Protein AF-A0A4Q4D207-F1 (afdb_monomer_lite)

Sequence (93 aa):
ELDDELSWWDLLGMSILAGIGFTVSLLIAELAFGAGSPEAEHAKLGVLVGTLLATVLAAVVLRTREHVYRAISEQETRDDDADGVPDVYQRDE

Foldseek 3Di:
DPPPVDDPLVVVLVVLVVPLCLPVQLVVLCVVQPPPDPSSVVSNVVSVVVSVVSVVVSVVSVVVVVVVVVVVVCQCPDDPPPPPHRPVVVPPD

Secondary structure (DSSP, 8-state):
---TTS-HHHHHHHHHHHT-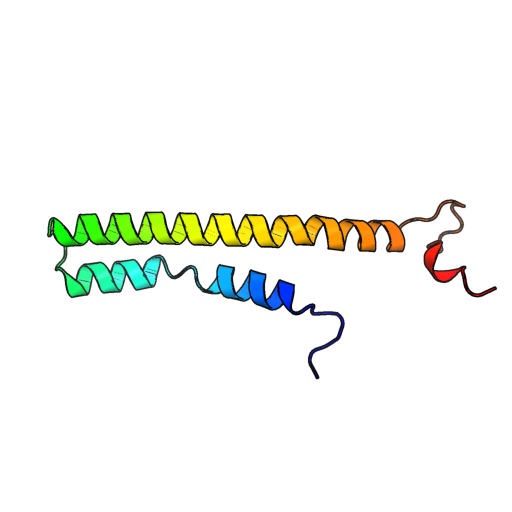-HHHHHHHHHHHH-TT-HHHHHHHHHHHHHHHHHHHHHHHHHHHHHHHHHHHHHHHH--SS-SSS-GGGSTT-

Radius of gyration: 22.12 Å; chains: 1; bounding box: 43×24×66 Å

Structure (mmCIF, N/CA/C/O backbone):
data_AF-A0A4Q4D207-F1
#
_entry.id   AF-A0A4Q4D207-F1
#
loop_
_atom_site.group_PDB
_atom_site.id
_atom_site.type_symbol
_atom_site.label_atom_id
_atom_site.label_alt_id
_atom_site.label_comp_id
_atom_site.label_asym_id
_atom_site.label_entity_id
_atom_site.label_seq_id
_atom_site.pdbx_PDB_ins_code
_atom_site.Cartn_x
_atom_site.Cartn_y
_atom_site.Cartn_z
_atom_site.occupancy
_atom_site.B_iso_or_equiv
_atom_site.auth_seq_id
_atom_site.auth_comp_id
_atom_site.auth_asym_id
_atom_site.auth_atom_id
_atom_site.pdbx_PDB_model_num
ATOM 1 N N . GLU A 1 1 ? 5.427 -13.134 21.962 1.00 43.88 1 GLU A N 1
ATOM 2 C CA . GLU A 1 1 ? 3.989 -12.922 22.187 1.00 43.88 1 GLU A CA 1
ATOM 3 C C . GLU A 1 1 ? 3.705 -11.560 21.581 1.00 43.88 1 GLU A C 1
ATOM 5 O O . GLU A 1 1 ? 4.371 -10.616 21.984 1.00 43.88 1 GLU A O 1
ATOM 10 N N . LEU A 1 2 ? 2.977 -11.492 20.459 1.00 49.88 2 LEU A N 1
ATOM 11 C CA . LEU A 1 2 ? 2.577 -10.190 19.913 1.00 49.88 2 LEU A CA 1
ATOM 12 C C . LEU A 1 2 ? 1.464 -9.678 20.828 1.00 49.88 2 LEU A C 1
ATOM 14 O O . LEU A 1 2 ? 0.557 -10.457 21.102 1.00 49.88 2 LEU A O 1
ATOM 18 N N . ASP A 1 3 ? 1.578 -8.437 21.304 1.00 46.31 3 ASP A N 1
ATOM 19 C CA . ASP A 1 3 ? 0.549 -7.755 22.098 1.00 46.31 3 ASP A CA 1
ATOM 20 C C . ASP A 1 3 ? -0.854 -8.025 21.533 1.00 46.31 3 ASP A C 1
ATOM 22 O O . ASP A 1 3 ? -1.081 -7.822 20.338 1.00 46.31 3 ASP A O 1
ATOM 26 N N . ASP A 1 4 ? -1.792 -8.450 22.387 1.00 54.97 4 ASP A N 1
ATOM 27 C CA . ASP A 1 4 ? -3.195 -8.726 22.022 1.00 54.97 4 ASP A CA 1
ATOM 28 C C . ASP A 1 4 ? -3.920 -7.491 21.448 1.00 54.97 4 ASP A C 1
ATOM 30 O O . ASP A 1 4 ? -4.960 -7.608 20.8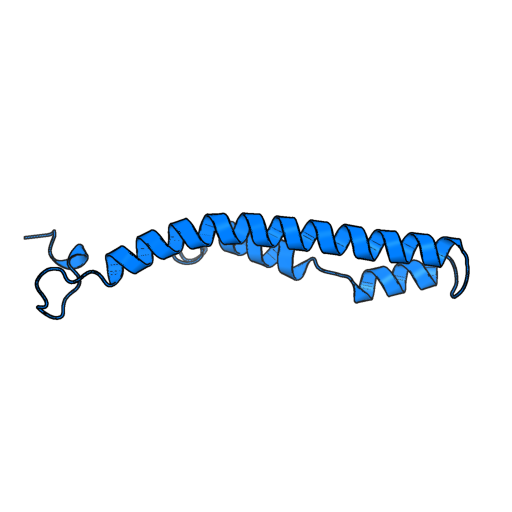00 1.00 54.97 4 ASP A O 1
ATOM 34 N N . GLU A 1 5 ? -3.338 -6.304 21.627 1.00 57.16 5 GLU A N 1
ATOM 35 C CA . GLU A 1 5 ? -3.818 -5.036 21.078 1.00 57.16 5 GLU A CA 1
ATOM 36 C C . GLU A 1 5 ? -3.495 -4.872 19.578 1.00 57.16 5 GLU A C 1
ATOM 38 O O . GLU A 1 5 ? -4.198 -4.168 18.854 1.00 57.16 5 GLU A O 1
ATOM 43 N N . LEU A 1 6 ? -2.466 -5.565 19.067 1.00 54.47 6 LEU A N 1
ATOM 44 C CA . LEU A 1 6 ? -2.104 -5.579 17.648 1.00 54.47 6 LEU A CA 1
ATOM 45 C C . LEU A 1 6 ? -2.736 -6.781 16.961 1.00 54.47 6 LEU A C 1
ATOM 47 O O . LEU A 1 6 ? -2.142 -7.854 16.819 1.00 54.47 6 LEU A O 1
ATOM 51 N N . SER A 1 7 ? -3.958 -6.599 16.475 1.00 69.44 7 SER A N 1
ATOM 52 C CA . SER A 1 7 ? -4.628 -7.696 15.797 1.00 69.44 7 SER A CA 1
ATOM 53 C C . SER A 1 7 ? -3.894 -8.078 14.496 1.00 69.44 7 SER A C 1
ATOM 55 O O . SER A 1 7 ? -3.453 -7.232 13.715 1.00 69.44 7 SER A O 1
ATOM 57 N N . TRP A 1 8 ? -3.785 -9.383 14.230 1.00 69.88 8 TRP A N 1
ATOM 58 C CA . TRP A 1 8 ? -3.096 -9.972 13.064 1.00 69.88 8 TRP A CA 1
ATOM 59 C C . TRP A 1 8 ? -3.453 -9.346 11.715 1.00 69.88 8 TRP A C 1
ATOM 61 O O . TRP A 1 8 ? -2.670 -9.327 10.763 1.00 69.88 8 TRP A O 1
ATOM 71 N N . TRP A 1 9 ? -4.667 -8.837 11.629 1.00 68.69 9 TRP A N 1
ATOM 72 C CA . TRP A 1 9 ? -5.182 -8.205 10.441 1.00 68.69 9 TRP A CA 1
ATOM 73 C C . TRP A 1 9 ? -4.660 -6.780 10.215 1.00 68.69 9 TRP A C 1
ATOM 75 O O . TRP A 1 9 ? -4.585 -6.358 9.064 1.00 68.69 9 TRP A O 1
ATOM 85 N N . ASP A 1 10 ? -4.280 -6.049 11.264 1.00 69.00 10 ASP A N 1
ATOM 86 C CA . ASP A 1 10 ? -3.614 -4.746 11.123 1.00 69.00 10 ASP A CA 1
ATOM 87 C C . ASP A 1 10 ? -2.198 -4.940 10.588 1.00 69.00 10 ASP A C 1
ATOM 89 O O . ASP A 1 10 ? -1.750 -4.192 9.721 1.00 69.00 10 ASP A O 1
ATOM 93 N N . LEU A 1 11 ? -1.540 -6.029 10.994 1.00 74.38 11 LEU A N 1
ATOM 94 C CA . LEU A 1 11 ? -0.269 -6.464 10.419 1.00 74.38 11 LEU A CA 1
ATOM 95 C C . LEU A 1 11 ? -0.408 -6.817 8.927 1.00 74.38 11 LEU A C 1
ATOM 97 O O . LEU A 1 11 ? 0.439 -6.446 8.110 1.00 74.38 11 LEU A O 1
ATOM 101 N N . LEU A 1 12 ? -1.495 -7.496 8.543 1.00 73.12 12 LEU A N 1
ATOM 102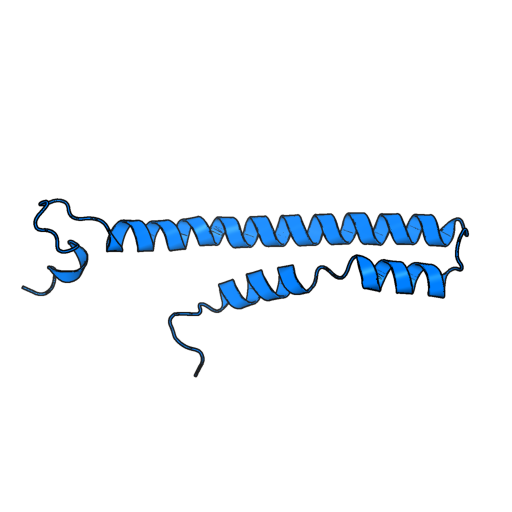 C CA . LEU A 1 12 ? -1.821 -7.760 7.137 1.00 73.12 12 LEU A CA 1
ATOM 103 C C . LEU A 1 12 ? -2.109 -6.468 6.361 1.00 73.12 12 LEU A C 1
ATOM 105 O O . LEU A 1 12 ? -1.567 -6.275 5.278 1.00 73.12 12 LEU A O 1
ATOM 109 N N . GLY A 1 13 ? -2.903 -5.552 6.916 1.00 71.88 13 GLY A N 1
ATOM 110 C CA . GLY A 1 13 ? -3.179 -4.256 6.294 1.00 71.88 13 GLY A CA 1
ATOM 111 C C . GLY A 1 13 ? -1.906 -3.432 6.082 1.00 71.88 13 GLY A C 1
ATOM 112 O O . GLY A 1 13 ? -1.652 -2.954 4.975 1.00 71.88 13 GLY A O 1
ATOM 113 N N . MET A 1 14 ? -1.064 -3.327 7.114 1.00 72.62 14 MET A N 1
ATOM 114 C CA . MET A 1 14 ? 0.203 -2.597 7.051 1.00 72.62 14 MET A CA 1
ATOM 115 C C . MET A 1 14 ? 1.224 -3.256 6.122 1.00 72.62 14 MET A C 1
ATOM 117 O O . MET A 1 14 ? 1.921 -2.543 5.407 1.00 72.62 14 MET A O 1
ATOM 121 N N . SER A 1 15 ? 1.309 -4.587 6.074 1.00 72.75 15 SER A N 1
ATOM 122 C CA . SER A 1 15 ? 2.230 -5.283 5.161 1.00 72.75 15 SER A CA 1
ATOM 123 C C . SER A 1 15 ? 1.844 -5.110 3.690 1.00 72.75 15 SER A C 1
ATOM 125 O O . SER A 1 15 ? 2.724 -4.891 2.857 1.00 72.75 15 SER A O 1
ATOM 127 N N . ILE A 1 16 ? 0.545 -5.113 3.363 1.00 71.31 16 ILE A N 1
ATOM 128 C CA . ILE A 1 16 ? 0.069 -4.808 2.005 1.00 71.31 16 ILE A CA 1
ATOM 129 C C . ILE A 1 16 ? 0.381 -3.345 1.648 1.00 71.31 16 ILE A C 1
ATOM 131 O O . ILE A 1 16 ? 0.843 -3.071 0.541 1.00 71.31 16 ILE A O 1
ATOM 135 N N . LEU A 1 17 ? 0.185 -2.410 2.585 1.00 73.00 17 LEU A N 1
ATOM 136 C CA . LEU A 1 17 ? 0.491 -0.990 2.379 1.00 73.00 17 LEU A CA 1
ATOM 137 C C . LEU A 1 17 ? 2.000 -0.742 2.198 1.00 73.00 17 LEU A C 1
ATOM 139 O O . LEU A 1 17 ? 2.409 -0.028 1.286 1.00 73.00 17 LEU A O 1
ATOM 143 N N . ALA A 1 18 ? 2.835 -1.364 3.030 1.00 73.06 18 ALA A N 1
ATOM 144 C CA . ALA A 1 18 ? 4.293 -1.280 2.944 1.00 73.06 18 ALA A CA 1
ATOM 145 C C . ALA A 1 18 ? 4.843 -1.916 1.655 1.00 73.06 18 ALA A C 1
ATOM 147 O O . ALA A 1 18 ? 5.890 -1.503 1.159 1.00 73.06 18 ALA A O 1
ATOM 148 N N . GLY A 1 19 ? 4.124 -2.886 1.082 1.00 68.81 19 GLY A N 1
ATOM 149 C CA . GLY A 1 19 ? 4.444 -3.528 -0.193 1.00 68.81 19 GLY A CA 1
ATOM 150 C C . GLY A 1 19 ? 4.198 -2.666 -1.437 1.00 68.81 19 GLY A C 1
ATOM 151 O O . GLY A 1 19 ? 4.457 -3.134 -2.547 1.00 68.81 19 GLY A O 1
ATOM 152 N N . ILE A 1 20 ? 3.725 -1.420 -1.299 1.00 76.75 20 ILE A N 1
ATOM 153 C CA . ILE A 1 20 ? 3.535 -0.480 -2.415 1.00 76.75 20 ILE A CA 1
ATOM 154 C C . ILE A 1 20 ? 4.906 0.009 -2.928 1.00 76.75 20 ILE A C 1
ATOM 156 O O . ILE A 1 20 ? 5.369 1.116 -2.668 1.00 76.75 20 ILE A O 1
ATOM 160 N N . GLY A 1 21 ? 5.585 -0.850 -3.687 1.00 74.12 21 GLY A N 1
ATOM 161 C CA . GLY A 1 21 ? 6.926 -0.639 -4.231 1.00 74.12 21 GLY A CA 1
ATOM 162 C C . GLY A 1 21 ? 6.943 0.078 -5.580 1.00 74.12 21 GLY A C 1
ATOM 163 O O . GLY A 1 21 ? 7.697 -0.334 -6.461 1.00 74.12 21 GLY A O 1
ATOM 164 N N . PHE A 1 22 ? 6.113 1.111 -5.771 1.00 79.38 22 PHE A N 1
ATOM 165 C CA . PHE A 1 22 ? 5.980 1.830 -7.047 1.00 79.38 22 PHE A CA 1
ATOM 166 C C . PHE A 1 22 ? 7.341 2.283 -7.597 1.00 79.38 22 PHE A C 1
ATOM 168 O O . PHE A 1 22 ? 7.716 1.943 -8.715 1.00 79.38 22 PHE A O 1
ATOM 175 N N . THR A 1 23 ? 8.116 2.997 -6.782 1.00 84.38 23 THR A N 1
ATOM 176 C CA . THR A 1 23 ? 9.392 3.604 -7.185 1.00 84.38 23 THR A CA 1
ATOM 177 C C . THR A 1 23 ? 10.474 2.572 -7.502 1.00 84.38 23 THR A C 1
ATOM 179 O O . THR A 1 23 ? 11.154 2.698 -8.518 1.00 84.38 23 THR A O 1
ATOM 1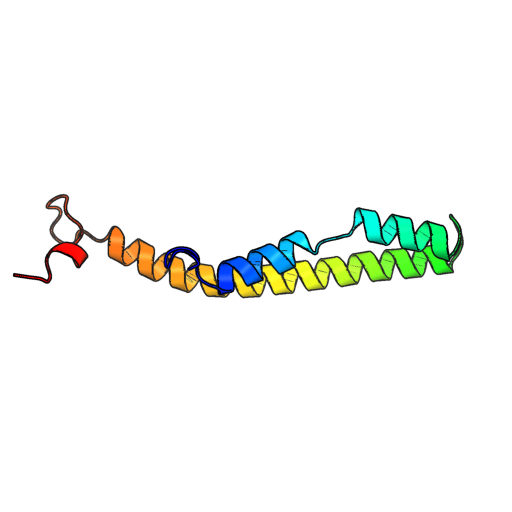82 N N . VAL A 1 24 ? 10.613 1.525 -6.684 1.00 89.19 24 VAL A N 1
ATOM 183 C CA . VAL A 1 24 ? 11.599 0.454 -6.917 1.00 89.19 24 VAL A CA 1
ATOM 184 C C . VAL A 1 24 ? 11.212 -0.398 -8.127 1.00 89.19 24 VAL A C 1
ATOM 186 O O . VAL A 1 24 ? 12.069 -0.747 -8.933 1.00 89.19 24 VAL A O 1
ATOM 189 N N . SER A 1 25 ? 9.923 -0.684 -8.309 1.00 85.12 25 SER A N 1
ATOM 190 C CA . SER A 1 25 ? 9.443 -1.468 -9.453 1.00 85.12 25 SER A CA 1
ATOM 191 C C . SER A 1 25 ? 9.622 -0.721 -10.776 1.00 85.12 25 SER A C 1
ATOM 193 O O . SER A 1 25 ? 9.995 -1.337 -11.771 1.00 85.12 25 SER A O 1
ATOM 195 N N . LEU A 1 26 ? 9.423 0.605 -10.791 1.00 85.06 26 LEU A N 1
ATOM 196 C CA . LEU A 1 26 ? 9.723 1.432 -11.964 1.00 85.06 26 LEU A CA 1
ATOM 197 C C . LEU A 1 26 ? 11.212 1.446 -12.303 1.00 85.06 26 LEU A C 1
ATOM 199 O O . LEU A 1 26 ? 11.563 1.314 -13.472 1.00 85.06 26 LEU A O 1
ATOM 203 N N . LEU A 1 27 ? 12.078 1.541 -11.292 1.00 87.38 27 LEU A N 1
ATOM 204 C CA . LEU A 1 27 ? 13.523 1.468 -11.494 1.00 87.38 27 LEU A CA 1
ATOM 205 C C . LEU A 1 27 ? 13.932 0.120 -12.111 1.00 87.38 27 LEU A C 1
ATOM 207 O O . LEU A 1 27 ? 14.711 0.084 -13.059 1.00 87.38 27 LEU A O 1
ATOM 211 N N . ILE A 1 28 ? 13.379 -0.990 -11.610 1.00 86.69 28 ILE A N 1
ATOM 212 C CA . ILE A 1 28 ? 13.642 -2.333 -12.149 1.00 86.69 28 ILE A CA 1
ATOM 213 C C . ILE A 1 28 ? 13.134 -2.452 -13.590 1.00 86.69 28 ILE A C 1
ATOM 215 O O . ILE A 1 28 ? 13.840 -3.000 -14.432 1.00 86.69 28 ILE A O 1
ATOM 219 N N . ALA A 1 29 ? 11.948 -1.920 -13.893 1.00 83.94 29 ALA A N 1
ATOM 220 C CA . ALA A 1 29 ? 11.395 -1.927 -15.245 1.00 83.94 29 ALA A CA 1
ATOM 221 C C . ALA A 1 29 ? 12.280 -1.153 -16.239 1.00 83.94 29 ALA A C 1
ATOM 223 O O . ALA A 1 29 ? 12.568 -1.655 -17.326 1.00 83.94 29 ALA A O 1
ATOM 224 N N . GLU A 1 30 ? 12.759 0.033 -15.856 1.00 83.75 30 GLU A N 1
ATOM 225 C CA . GLU A 1 30 ? 13.648 0.854 -16.690 1.00 83.75 30 GLU A CA 1
ATOM 226 C C . GLU A 1 30 ? 15.021 0.189 -16.902 1.00 83.75 30 GLU A C 1
ATOM 228 O O . GLU A 1 30 ? 15.566 0.249 -18.005 1.00 83.75 30 GLU A O 1
ATOM 233 N N . LEU A 1 31 ? 15.556 -0.510 -15.892 1.00 86.50 31 LEU A N 1
ATOM 234 C CA . LEU A 1 31 ? 16.804 -1.278 -16.007 1.00 86.50 31 LEU A CA 1
ATOM 235 C C . LEU A 1 31 ? 16.650 -2.561 -16.840 1.00 86.50 31 LEU A C 1
ATOM 237 O O . LEU A 1 31 ? 17.586 -2.944 -17.538 1.00 86.50 31 LEU A O 1
ATOM 241 N N . ALA A 1 32 ? 15.496 -3.228 -16.766 1.00 83.88 32 ALA A N 1
ATOM 242 C CA . ALA A 1 32 ? 15.250 -4.497 -17.450 1.00 83.88 32 ALA A CA 1
ATOM 243 C C . ALA A 1 32 ? 15.004 -4.332 -18.957 1.00 83.88 32 ALA A C 1
ATOM 245 O O . ALA A 1 32 ? 15.446 -5.172 -19.740 1.00 83.88 32 ALA A O 1
ATOM 246 N N . PHE A 1 33 ? 14.311 -3.264 -19.363 1.00 84.69 33 PHE A N 1
ATOM 247 C CA . PHE A 1 33 ? 13.890 -3.051 -20.755 1.00 84.69 33 PHE A CA 1
ATOM 248 C C . PHE A 1 33 ? 14.586 -1.873 -21.449 1.00 84.69 33 PHE A C 1
ATOM 250 O O . PHE A 1 33 ? 14.407 -1.684 -22.652 1.00 84.69 33 PHE A O 1
ATOM 257 N N . GLY A 1 34 ? 15.398 -1.099 -20.724 1.00 77.88 34 GLY A N 1
ATOM 258 C CA . GLY A 1 34 ? 16.064 0.096 -21.235 1.00 77.88 34 GLY A CA 1
ATOM 259 C C . GLY A 1 34 ? 15.146 1.321 -21.247 1.00 77.88 34 GLY A C 1
ATOM 260 O O . GLY A 1 34 ? 13.979 1.257 -21.631 1.00 77.88 34 GLY A O 1
ATOM 261 N N . ALA A 1 35 ? 15.678 2.468 -20.824 1.00 74.12 35 ALA A N 1
ATOM 262 C CA . ALA A 1 35 ? 14.916 3.710 -20.755 1.00 74.12 35 ALA A CA 1
ATOM 263 C C . ALA A 1 35 ? 14.465 4.172 -22.155 1.00 74.12 35 ALA A C 1
ATOM 265 O O . ALA A 1 35 ? 15.290 4.383 -23.043 1.00 74.12 35 ALA A O 1
ATOM 266 N N . GLY A 1 36 ? 13.153 4.357 -22.332 1.00 75.62 36 GLY A N 1
ATOM 267 C CA . GLY A 1 36 ? 12.555 4.844 -23.581 1.00 75.62 36 GLY A CA 1
ATOM 268 C C . GLY A 1 36 ? 12.188 3.762 -24.601 1.00 75.62 36 GLY A C 1
ATOM 269 O O . GLY A 1 36 ? 11.810 4.106 -25.719 1.00 75.62 36 GLY A O 1
ATOM 270 N N . SER A 1 37 ? 12.283 2.477 -24.246 1.00 82.69 37 SER A N 1
ATOM 271 C CA . SER A 1 37 ? 11.746 1.399 -25.078 1.00 82.69 37 SER A CA 1
ATOM 272 C C . SER A 1 37 ? 10.216 1.282 -24.929 1.00 82.69 37 SER A C 1
ATOM 274 O O . SER A 1 37 ? 9.679 1.550 -23.846 1.00 82.69 37 SER A O 1
ATOM 276 N N . PRO A 1 38 ? 9.485 0.866 -25.981 1.00 85.12 38 PRO A N 1
ATOM 277 C CA . PRO A 1 38 ? 8.050 0.589 -25.886 1.00 85.12 38 PRO A CA 1
ATOM 278 C C . PRO A 1 38 ? 7.710 -0.432 -24.790 1.00 85.12 38 PRO A C 1
ATOM 280 O O . PRO A 1 38 ? 6.659 -0.356 -24.155 1.00 85.12 38 PRO A O 1
ATOM 283 N N . GLU A 1 39 ? 8.595 -1.392 -24.534 1.00 84.50 39 GLU A N 1
ATOM 284 C CA . GLU A 1 39 ? 8.439 -2.415 -23.502 1.00 84.50 39 GLU A CA 1
ATOM 285 C C . GLU A 1 39 ? 8.524 -1.817 -22.090 1.00 84.50 39 GLU A C 1
ATOM 287 O O . GLU A 1 39 ? 7.745 -2.199 -21.213 1.00 84.50 39 GLU A O 1
ATOM 292 N N . ALA A 1 40 ? 9.404 -0.831 -21.872 1.00 81.88 40 ALA A N 1
ATOM 293 C CA . ALA A 1 40 ? 9.495 -0.109 -20.604 1.00 81.88 40 ALA A CA 1
ATOM 294 C C . ALA A 1 40 ? 8.215 0.691 -20.303 1.00 81.88 40 ALA A C 1
ATOM 296 O O . ALA A 1 40 ? 7.781 0.745 -19.149 1.00 81.88 40 ALA A O 1
ATOM 297 N N . GLU A 1 41 ? 7.561 1.261 -21.322 1.00 84.25 41 GLU A N 1
ATOM 298 C CA . GLU A 1 41 ? 6.262 1.932 -21.158 1.00 84.25 41 GLU A CA 1
ATOM 299 C C . GLU A 1 41 ? 5.156 0.955 -20.734 1.00 84.25 41 GLU A C 1
ATOM 301 O O . GLU A 1 41 ? 4.396 1.240 -19.803 1.00 84.25 41 GLU A O 1
ATOM 306 N N . HIS A 1 42 ? 5.098 -0.232 -21.348 1.00 87.25 42 HIS A N 1
ATOM 307 C CA . HIS A 1 42 ? 4.147 -1.278 -20.957 1.00 87.25 42 HIS A CA 1
ATOM 308 C C . HIS A 1 42 ? 4.404 -1.779 -19.531 1.00 87.25 42 HIS A C 1
ATOM 310 O O . HIS A 1 42 ? 3.461 -1.956 -18.757 1.00 87.25 42 HIS A O 1
ATOM 316 N N . ALA A 1 43 ? 5.670 -1.962 -19.148 1.00 86.19 43 ALA A N 1
ATOM 317 C CA . ALA A 1 43 ? 6.038 -2.356 -17.791 1.00 86.19 43 ALA A CA 1
ATOM 318 C C . ALA A 1 43 ? 5.638 -1.287 -16.758 1.00 86.19 43 ALA A C 1
ATOM 320 O O . ALA A 1 43 ? 5.077 -1.614 -15.713 1.00 86.19 43 ALA A O 1
ATOM 321 N N . LYS A 1 44 ? 5.843 -0.003 -17.071 1.00 86.50 44 LYS A N 1
ATOM 322 C CA . LYS A 1 44 ? 5.444 1.140 -16.233 1.00 86.50 44 LYS A CA 1
ATOM 323 C C . LYS A 1 44 ? 3.934 1.188 -16.006 1.00 86.50 44 LYS A C 1
ATOM 325 O O . LYS A 1 44 ? 3.492 1.361 -14.870 1.00 86.50 44 LYS A O 1
ATOM 330 N N . LEU A 1 45 ? 3.149 0.963 -17.059 1.00 89.69 45 LEU A N 1
ATOM 331 C CA . LEU A 1 45 ? 1.695 0.810 -16.959 1.00 89.69 45 LEU A CA 1
ATOM 332 C C . LEU A 1 45 ? 1.309 -0.390 -16.088 1.00 89.69 45 LEU A C 1
ATOM 334 O O . LEU A 1 45 ? 0.452 -0.255 -15.217 1.00 89.69 45 LEU A O 1
ATOM 338 N N . GLY A 1 46 ? 1.970 -1.536 -16.262 1.00 88.75 46 GLY A N 1
ATOM 339 C CA . GLY A 1 46 ? 1.747 -2.722 -15.433 1.00 88.75 46 GLY A CA 1
ATOM 340 C C . GLY A 1 46 ? 1.999 -2.460 -13.945 1.00 88.75 46 GLY A C 1
ATOM 341 O O . GLY A 1 46 ? 1.164 -2.801 -13.109 1.00 88.75 46 GLY A O 1
ATOM 342 N N . VAL A 1 47 ? 3.104 -1.787 -13.613 1.00 87.81 47 VAL A N 1
ATOM 343 C CA . VAL A 1 47 ? 3.447 -1.399 -12.234 1.00 87.81 47 VAL A CA 1
ATOM 344 C C . VAL A 1 47 ? 2.409 -0.438 -11.649 1.00 87.81 47 VAL A C 1
ATOM 346 O O . VAL A 1 47 ? 1.990 -0.619 -10.504 1.00 87.81 47 VAL A O 1
ATOM 349 N N . LEU A 1 48 ? 1.960 0.557 -12.420 1.00 88.12 48 LEU A N 1
ATOM 350 C CA . LEU A 1 48 ? 0.921 1.502 -11.994 1.00 88.12 48 LEU A CA 1
ATOM 351 C C . LEU A 1 48 ? -0.404 0.795 -11.690 1.00 88.12 48 LEU A C 1
ATOM 353 O O . LEU A 1 48 ? -0.987 1.009 -10.627 1.00 88.12 48 LEU A O 1
ATOM 357 N N . VAL A 1 49 ? -0.860 -0.073 -12.594 1.00 90.88 49 VAL A N 1
ATOM 358 C CA . VAL A 1 49 ? -2.118 -0.817 -12.434 1.00 90.88 49 VAL A CA 1
ATOM 359 C C . VAL A 1 49 ? -2.024 -1.802 -11.270 1.00 90.88 49 VAL A C 1
ATOM 361 O O . VAL A 1 49 ? -2.936 -1.860 -10.448 1.00 90.88 49 VAL A O 1
ATOM 364 N N . GLY A 1 50 ? -0.916 -2.537 -11.151 1.00 87.62 50 GLY A N 1
ATOM 365 C CA . GLY A 1 50 ? -0.694 -3.469 -10.044 1.00 87.62 50 GLY A CA 1
ATOM 366 C C . GLY A 1 50 ? -0.677 -2.764 -8.689 1.00 87.62 50 GLY A C 1
ATOM 367 O O . GLY A 1 50 ? -1.325 -3.221 -7.750 1.00 87.62 50 GLY A O 1
ATOM 368 N N . THR A 1 51 ? -0.014 -1.608 -8.608 1.00 86.56 51 THR A N 1
ATOM 369 C CA . THR A 1 51 ? 0.010 -0.789 -7.389 1.00 86.56 51 THR A CA 1
ATOM 370 C C . THR A 1 51 ? -1.386 -0.284 -7.037 1.00 86.56 51 THR A C 1
ATOM 372 O O . THR A 1 51 ? -1.804 -0.407 -5.891 1.00 86.56 51 THR A O 1
ATOM 375 N N . LEU A 1 52 ? -2.139 0.219 -8.020 1.00 88.12 52 LEU A N 1
ATOM 376 C CA . LEU A 1 52 ? -3.510 0.683 -7.811 1.00 88.12 52 LEU A CA 1
ATOM 377 C C . LEU A 1 52 ? -4.411 -0.439 -7.279 1.00 88.12 52 LEU A C 1
ATOM 379 O O . LEU A 1 52 ? -5.145 -0.231 -6.316 1.00 88.12 52 LEU A O 1
ATOM 383 N N . LEU A 1 53 ? -4.332 -1.634 -7.870 1.00 88.69 53 LEU A N 1
ATOM 384 C CA . LEU A 1 53 ? -5.088 -2.799 -7.409 1.00 88.69 53 LEU A CA 1
ATOM 385 C C . LEU A 1 53 ? -4.690 -3.203 -5.987 1.00 88.69 53 LEU A C 1
ATOM 387 O O . LEU A 1 53 ? -5.570 -3.436 -5.160 1.00 88.69 53 LEU A O 1
ATOM 391 N N . ALA A 1 54 ? -3.392 -3.233 -5.676 1.00 84.62 54 ALA A N 1
ATOM 392 C CA . ALA A 1 54 ? -2.908 -3.526 -4.330 1.00 84.62 54 ALA A CA 1
ATOM 393 C C . ALA A 1 54 ? -3.422 -2.501 -3.306 1.00 84.62 54 ALA A C 1
AT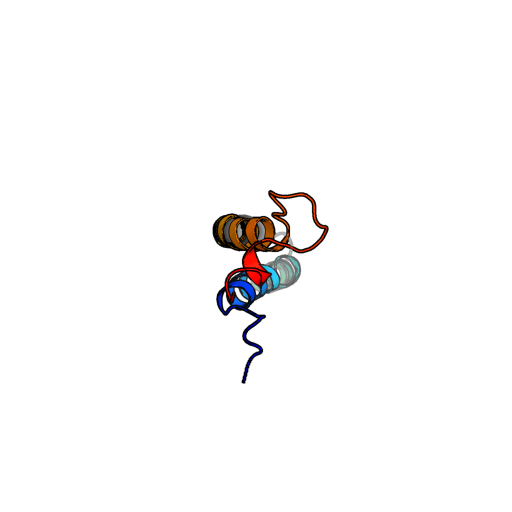OM 395 O O . ALA A 1 54 ? -3.920 -2.891 -2.252 1.00 84.62 54 ALA A O 1
ATOM 396 N N . THR A 1 55 ? -3.385 -1.203 -3.629 1.00 83.31 55 THR A N 1
ATOM 397 C CA . THR A 1 55 ? -3.916 -0.135 -2.769 1.00 83.31 55 THR A CA 1
ATOM 398 C C . THR A 1 55 ? -5.423 -0.257 -2.565 1.00 83.31 55 THR A C 1
ATOM 400 O O . THR A 1 55 ? -5.893 -0.112 -1.440 1.00 83.31 55 THR A O 1
ATOM 403 N N . VAL A 1 56 ? -6.194 -0.551 -3.616 1.00 86.94 56 VAL A N 1
ATOM 404 C CA . VAL A 1 56 ? -7.648 -0.751 -3.502 1.00 86.94 56 VAL A CA 1
ATOM 405 C C . VAL A 1 56 ? -7.958 -1.954 -2.616 1.00 86.94 56 VAL A C 1
ATOM 407 O O . VAL A 1 56 ? -8.796 -1.845 -1.725 1.00 86.94 56 VAL A O 1
ATOM 410 N N . LEU A 1 57 ? -7.264 -3.079 -2.805 1.00 84.00 57 LEU A N 1
ATOM 411 C CA . LEU A 1 57 ? -7.441 -4.264 -1.964 1.00 84.00 57 LEU A CA 1
ATOM 412 C C . LEU A 1 57 ? -7.073 -3.977 -0.503 1.00 84.00 57 LEU A C 1
ATOM 414 O O . LEU A 1 57 ? -7.845 -4.322 0.389 1.00 84.00 57 LEU A O 1
ATOM 418 N N . ALA A 1 58 ? -5.956 -3.288 -0.255 1.00 80.62 58 ALA A N 1
ATOM 419 C CA . ALA A 1 58 ? -5.559 -2.854 1.084 1.00 80.62 58 ALA A CA 1
ATOM 420 C C . ALA A 1 58 ? -6.628 -1.965 1.731 1.00 80.62 58 ALA A C 1
ATOM 422 O O . ALA A 1 58 ? -7.014 -2.193 2.874 1.00 80.62 58 ALA A O 1
ATOM 423 N N . ALA A 1 59 ? -7.141 -0.981 0.986 1.00 81.19 59 ALA A N 1
ATOM 424 C CA . ALA A 1 59 ? -8.166 -0.060 1.457 1.00 81.19 59 ALA A CA 1
ATOM 425 C C . ALA A 1 59 ? -9.487 -0.776 1.759 1.00 81.19 59 ALA A C 1
ATOM 427 O O . ALA A 1 59 ? -10.116 -0.479 2.769 1.00 81.19 59 ALA A O 1
ATOM 428 N N . VAL A 1 60 ? -9.901 -1.736 0.925 1.00 84.19 60 VAL A N 1
ATOM 429 C CA . VAL A 1 60 ? -11.094 -2.558 1.180 1.00 84.19 60 VAL A CA 1
ATOM 430 C C . VAL A 1 60 ? -10.912 -3.357 2.464 1.00 84.19 60 VAL A C 1
ATOM 432 O O . VAL A 1 60 ? -11.763 -3.256 3.343 1.00 84.19 60 VAL A O 1
ATOM 435 N N . VAL A 1 61 ? -9.794 -4.079 2.603 1.00 78.44 61 VAL A N 1
ATOM 436 C CA . VAL A 1 61 ? -9.484 -4.868 3.805 1.00 78.44 61 VAL A CA 1
ATOM 437 C C . VAL A 1 61 ? -9.516 -3.976 5.043 1.00 78.44 61 VAL A C 1
ATOM 439 O O . VAL A 1 61 ? -10.251 -4.281 5.983 1.00 78.44 61 VAL A O 1
ATOM 442 N N . LEU A 1 62 ? -8.806 -2.845 5.016 1.00 73.81 62 LEU A N 1
ATOM 443 C CA . LEU A 1 62 ? -8.728 -1.909 6.136 1.00 73.81 62 LEU A CA 1
ATOM 444 C C . LEU A 1 62 ? -10.096 -1.303 6.481 1.00 73.81 62 LEU A C 1
ATOM 446 O O . LEU A 1 62 ? -10.448 -1.230 7.652 1.00 73.81 62 LEU A O 1
ATOM 450 N N . ARG A 1 63 ? -10.918 -0.957 5.486 1.00 74.88 63 ARG A N 1
ATOM 451 C CA . ARG A 1 63 ? -12.265 -0.404 5.701 1.00 74.88 63 ARG A CA 1
ATOM 452 C C . ARG A 1 63 ? -13.226 -1.415 6.334 1.00 74.88 63 ARG A C 1
ATOM 454 O O . ARG A 1 63 ? -14.041 -1.039 7.173 1.00 74.88 63 ARG A O 1
ATOM 461 N N . THR A 1 64 ? -13.121 -2.704 5.999 1.00 71.25 64 THR A N 1
ATOM 462 C CA . THR A 1 64 ? -13.855 -3.758 6.731 1.00 71.25 64 THR A CA 1
ATOM 463 C C . THR A 1 64 ? -13.450 -3.823 8.202 1.00 71.25 64 THR A C 1
ATOM 465 O O . THR A 1 64 ? -14.282 -4.139 9.048 1.00 71.25 64 THR A O 1
ATOM 468 N N . ARG A 1 65 ? -12.191 -3.508 8.523 1.00 68.38 65 ARG A N 1
ATOM 469 C CA . ARG A 1 65 ? -11.678 -3.525 9.900 1.00 68.38 65 ARG A CA 1
ATOM 470 C C . ARG A 1 65 ? -12.016 -2.271 10.669 1.00 68.38 65 ARG A C 1
ATOM 472 O O . ARG A 1 65 ? -12.319 -2.373 11.848 1.00 68.38 65 ARG A O 1
ATOM 479 N N . GLU A 1 66 ? -12.055 -1.130 9.996 1.00 61.91 66 GLU A N 1
ATOM 480 C CA . GLU A 1 66 ? -12.514 0.133 10.565 1.00 61.91 66 GLU A CA 1
ATOM 481 C C . GLU A 1 66 ? -13.941 -0.001 11.115 1.00 61.91 66 GLU A C 1
ATOM 483 O O . GLU A 1 66 ? -14.216 0.480 12.204 1.00 61.91 66 GLU A O 1
ATOM 488 N N . HIS A 1 67 ? -14.828 -0.752 10.453 1.00 59.44 67 HIS A N 1
ATOM 489 C CA . HIS A 1 67 ? -16.157 -1.063 10.997 1.00 59.44 67 HIS A CA 1
ATOM 490 C C . HIS A 1 67 ? -16.120 -1.877 12.299 1.00 59.44 67 HIS A C 1
ATOM 492 O O . HIS A 1 67 ? -16.956 -1.663 13.175 1.00 59.44 67 HIS A O 1
ATOM 498 N N . VAL A 1 68 ? -15.163 -2.795 12.434 1.00 60.25 68 VAL A N 1
ATOM 499 C CA . VAL A 1 68 ? -14.982 -3.602 13.649 1.00 60.25 68 VAL A CA 1
ATOM 500 C C . VAL A 1 68 ? -14.372 -2.753 14.764 1.00 60.25 68 VAL A C 1
ATOM 502 O O . VAL A 1 68 ? -14.882 -2.757 15.879 1.00 60.25 68 VAL A O 1
ATOM 505 N N . TYR A 1 69 ? -13.342 -1.963 14.453 1.00 59.62 69 TYR A N 1
ATOM 506 C CA . TYR A 1 69 ? -12.695 -1.058 15.405 1.00 59.62 69 TYR A CA 1
ATOM 507 C C . TYR A 1 69 ? -13.632 0.055 15.875 1.00 59.62 69 TYR A C 1
ATOM 509 O O . TYR A 1 69 ? -13.623 0.417 17.044 1.00 59.62 69 TYR A O 1
ATOM 517 N N . ARG A 1 70 ? -14.487 0.569 14.987 1.00 59.09 70 ARG A N 1
ATOM 518 C CA . ARG A 1 70 ? -15.484 1.588 15.325 1.00 59.09 70 ARG A CA 1
ATOM 519 C C . ARG A 1 70 ? -16.559 1.047 16.258 1.00 59.09 70 ARG A C 1
ATOM 521 O O . ARG A 1 70 ? -16.952 1.758 17.166 1.00 59.09 70 ARG A O 1
ATOM 528 N N . ALA A 1 71 ? -16.983 -0.206 16.086 1.00 60.78 71 ALA A N 1
ATOM 529 C CA . ALA A 1 71 ? -17.919 -0.845 17.010 1.00 60.78 71 ALA A CA 1
ATOM 530 C C . ALA A 1 71 ? -17.315 -1.057 18.411 1.00 60.78 71 ALA A C 1
ATOM 532 O O . ALA A 1 71 ? -18.034 -0.971 19.402 1.00 60.78 71 ALA A O 1
ATOM 533 N N . ILE A 1 72 ? -16.004 -1.308 18.492 1.00 60.22 72 ILE A N 1
ATOM 534 C CA . ILE A 1 72 ? -15.270 -1.427 19.761 1.00 60.22 72 ILE A CA 1
ATOM 535 C C . ILE A 1 72 ? -15.096 -0.042 20.405 1.00 60.22 72 ILE A C 1
ATOM 537 O O . ILE A 1 72 ? -15.461 0.144 21.559 1.00 60.22 72 ILE A O 1
ATOM 541 N N . SER A 1 73 ? -14.657 0.959 19.637 1.00 60.53 73 SER A N 1
ATOM 542 C CA . SER A 1 73 ? -14.510 2.347 20.103 1.00 60.53 73 SER A CA 1
ATOM 543 C C . SER A 1 73 ? -15.834 2.968 20.558 1.00 60.53 73 SER A C 1
ATOM 545 O O . SER A 1 73 ? -15.856 3.680 21.561 1.00 60.53 73 SER A O 1
ATOM 547 N N . GLU A 1 74 ? -16.938 2.701 19.852 1.00 60.97 74 GLU A N 1
ATOM 548 C CA . GLU A 1 74 ? -18.272 3.145 20.266 1.00 60.97 74 GLU A CA 1
ATOM 549 C C . GLU A 1 74 ? -18.672 2.513 21.601 1.00 60.97 74 GLU A C 1
ATOM 551 O O . GLU A 1 74 ? -19.310 3.183 22.397 1.00 60.97 74 GLU A O 1
ATOM 556 N N . GLN A 1 75 ? -18.277 1.270 21.894 1.00 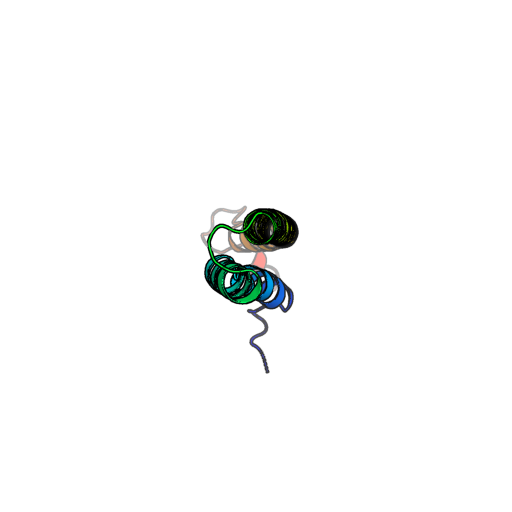60.56 75 GLN A N 1
ATOM 557 C CA . GLN A 1 75 ? -18.534 0.656 23.201 1.00 60.56 75 GLN A CA 1
ATOM 558 C C . GLN A 1 75 ? -17.662 1.251 24.313 1.00 60.56 75 GLN A C 1
ATOM 560 O O . GLN A 1 75 ? -18.155 1.442 25.417 1.00 60.56 75 GLN A O 1
ATOM 565 N N . GLU A 1 76 ? -16.406 1.598 24.030 1.00 60.59 76 GLU A N 1
ATOM 566 C CA . GLU A 1 76 ? -15.492 2.204 25.013 1.00 60.59 76 GLU A CA 1
ATOM 567 C C . GLU A 1 76 ? -15.825 3.660 25.372 1.00 60.59 76 GLU A C 1
ATOM 569 O O . GLU A 1 76 ? -15.351 4.161 26.386 1.00 60.59 76 GLU A O 1
ATOM 574 N N . THR A 1 77 ? -16.617 4.359 24.555 1.00 65.69 77 THR A N 1
ATOM 575 C CA . THR A 1 77 ? -16.994 5.770 24.783 1.00 65.69 77 THR A CA 1
ATOM 576 C C . THR A 1 77 ? -18.471 5.974 25.087 1.00 65.69 77 THR A C 1
ATOM 578 O O . THR A 1 77 ? -18.897 7.107 25.312 1.00 65.69 77 THR A O 1
ATOM 581 N N . ARG A 1 78 ? -19.259 4.898 25.085 1.00 69.31 78 ARG A N 1
ATOM 582 C CA . ARG A 1 78 ? -20.676 4.960 25.414 1.00 69.31 78 ARG A CA 1
ATOM 583 C C . ARG A 1 78 ? -20.848 5.086 26.923 1.00 69.31 78 ARG A C 1
ATOM 585 O O . ARG A 1 78 ? -20.410 4.219 27.671 1.00 69.31 78 ARG A O 1
ATOM 592 N N . ASP A 1 79 ? -21.448 6.200 27.300 1.00 71.56 79 ASP A N 1
ATOM 593 C CA . ASP A 1 79 ? -21.807 6.600 28.654 1.00 71.56 79 ASP A CA 1
ATOM 594 C C . ASP A 1 79 ? -23.286 7.014 28.565 1.00 71.56 79 ASP A C 1
ATOM 596 O O . ASP A 1 79 ? -23.613 8.157 28.221 1.00 71.56 79 ASP A O 1
ATOM 600 N N . ASP A 1 80 ? -24.184 6.026 28.668 1.00 78.00 80 ASP A N 1
ATOM 601 C CA . ASP A 1 80 ? -25.626 6.227 28.471 1.00 78.00 80 ASP A CA 1
ATOM 602 C C . ASP A 1 80 ? -26.266 6.944 29.686 1.00 78.00 80 ASP A C 1
ATOM 604 O O . ASP A 1 80 ? -27.361 7.506 29.553 1.00 78.00 80 ASP A O 1
ATOM 608 N N . ASP A 1 81 ? -25.602 6.964 30.849 1.00 79.69 81 ASP A N 1
ATOM 609 C CA . ASP A 1 81 ? -26.070 7.610 32.084 1.00 79.69 81 ASP A CA 1
ATOM 610 C C . ASP A 1 81 ? -25.375 8.949 32.419 1.00 79.69 81 ASP A C 1
ATOM 612 O O . ASP A 1 81 ? -25.841 9.682 33.302 1.00 79.69 81 ASP A O 1
ATOM 616 N N . ALA A 1 82 ? -24.377 9.336 31.619 1.00 76.88 82 ALA A N 1
ATOM 617 C CA . ALA A 1 82 ? -23.580 10.556 31.715 1.00 76.88 82 ALA A CA 1
ATOM 618 C C . ALA A 1 82 ? -22.830 10.700 33.051 1.00 76.88 82 ALA A C 1
ATOM 620 O O . ALA A 1 82 ? -22.640 11.825 33.540 1.00 76.88 82 ALA A O 1
ATOM 621 N N . ASP A 1 83 ? -22.427 9.587 33.660 1.00 80.94 83 ASP A N 1
ATOM 622 C CA . ASP A 1 83 ? -21.703 9.568 34.930 1.00 80.94 83 ASP A CA 1
ATOM 623 C C . ASP A 1 83 ? -20.183 9.793 34.774 1.00 80.94 83 ASP A C 1
ATOM 625 O O . ASP A 1 83 ? -19.474 10.032 35.761 1.00 80.94 83 ASP A O 1
ATOM 629 N N . GLY A 1 84 ? -19.691 9.827 33.530 1.00 76.38 84 GLY A N 1
ATOM 630 C CA . GLY A 1 84 ? -18.289 10.025 33.178 1.00 76.38 84 GLY A CA 1
ATOM 631 C C . GLY A 1 84 ? -17.456 8.740 33.152 1.00 76.38 84 GLY A C 1
ATOM 632 O O . GLY A 1 84 ? -16.240 8.823 32.939 1.00 76.38 84 GLY A O 1
ATOM 633 N N . VAL A 1 85 ? -18.071 7.574 33.355 1.00 77.00 85 VAL A N 1
ATOM 634 C CA . VAL A 1 85 ? -17.476 6.238 33.287 1.00 77.00 85 VAL A CA 1
ATOM 635 C C . VAL A 1 85 ? -18.177 5.440 32.180 1.00 77.00 85 VAL A C 1
ATOM 637 O O . VAL A 1 85 ? -19.380 5.240 32.230 1.00 77.00 85 VAL A O 1
ATOM 640 N N . PRO A 1 86 ? -17.449 4.915 31.181 1.00 76.50 86 PRO A N 1
ATOM 641 C CA . PRO A 1 86 ? -18.084 4.144 30.115 1.00 76.50 86 PRO A CA 1
ATOM 642 C C . PRO A 1 86 ? -18.814 2.884 30.615 1.00 76.50 86 PRO A C 1
ATOM 644 O O . PRO A 1 86 ? -18.253 2.095 31.385 1.00 76.50 86 PRO A O 1
ATOM 647 N N . ASP A 1 87 ? -20.011 2.632 30.074 1.00 75.62 87 ASP A N 1
ATOM 648 C CA . ASP A 1 87 ? -20.955 1.575 30.484 1.00 75.62 87 ASP A CA 1
ATOM 649 C C . ASP A 1 87 ? -20.345 0.159 30.464 1.00 75.62 87 ASP A C 1
ATOM 651 O O . ASP A 1 87 ? -20.790 -0.763 31.154 1.00 75.62 87 ASP A O 1
ATOM 655 N N . VAL A 1 88 ? -19.323 -0.058 29.632 1.00 72.56 88 VAL A N 1
ATOM 656 C CA . VAL A 1 88 ? -18.621 -1.346 29.516 1.00 72.56 88 VAL A CA 1
ATOM 657 C C . VAL A 1 88 ? -17.899 -1.754 30.799 1.00 72.56 88 VAL A C 1
ATOM 659 O O . VAL A 1 88 ? -17.755 -2.951 31.039 1.00 72.56 88 VAL A O 1
ATOM 662 N N . TYR A 1 89 ? -17.488 -0.791 31.629 1.00 71.06 89 TYR A N 1
ATOM 663 C CA . TYR A 1 89 ? -16.770 -1.030 32.887 1.00 71.06 89 TYR A CA 1
ATOM 664 C C . TYR A 1 89 ? -17.694 -1.183 34.097 1.00 71.06 89 TYR A C 1
ATOM 666 O O . TYR A 1 89 ? -17.230 -1.522 35.181 1.00 71.06 89 TYR A O 1
ATOM 674 N N . GLN A 1 90 ? -18.996 -0.964 33.914 1.00 73.31 90 GLN A N 1
ATOM 675 C CA . GLN A 1 90 ? -19.992 -1.035 34.982 1.00 73.31 90 GLN A CA 1
ATOM 676 C C . GLN A 1 90 ? -20.689 -2.411 35.063 1.00 73.31 90 GLN A C 1
ATOM 678 O O . GLN A 1 90 ? -21.505 -2.648 35.946 1.00 73.31 90 GLN A O 1
ATOM 683 N N . ARG A 1 91 ? -20.386 -3.348 34.149 1.00 62.62 91 ARG A N 1
ATOM 684 C CA . ARG A 1 91 ? -21.081 -4.651 34.034 1.00 62.62 91 ARG A CA 1
ATOM 685 C C . ARG A 1 91 ? -20.717 -5.709 35.088 1.00 62.62 91 ARG A C 1
ATOM 687 O O . ARG A 1 91 ? -21.277 -6.801 35.022 1.00 62.62 91 ARG A O 1
ATOM 694 N N . ASP A 1 92 ? -19.823 -5.405 36.026 1.00 58.12 92 ASP A N 1
ATOM 695 C CA . ASP A 1 92 ? -19.326 -6.353 37.038 1.00 58.12 92 ASP A CA 1
ATOM 696 C C . ASP A 1 92 ? -19.944 -6.177 38.448 1.00 58.12 92 ASP A C 1
ATOM 698 O O . ASP A 1 92 ? -19.441 -6.773 39.404 1.00 58.12 92 ASP A O 1
ATOM 702 N N . GLU A 1 93 ? -21.043 -5.421 38.598 1.00 49.28 93 GLU A N 1
ATOM 703 C CA . GLU A 1 93 ? -21.787 -5.280 39.874 1.00 49.28 93 GLU A CA 1
ATOM 704 C C . GLU A 1 93 ? -23.118 -6.054 39.931 1.00 49.28 93 GLU A C 1
ATOM 706 O O . GLU A 1 93 ? -23.931 -5.967 38.980 1.00 49.28 93 GLU A O 1
#

pLDDT: mean 74.6, std 11.26, range [43.88, 90.88]